Protein AF-A0A8T4PC53-F1 (afdb_monomer_lite)

pLDDT: mean 74.52, std 16.35, range [37.19, 90.88]

Structure (mmCIF, N/CA/C/O backbone):
data_AF-A0A8T4PC53-F1
#
_entry.id   AF-A0A8T4PC53-F1
#
loop_
_atom_site.group_PDB
_atom_site.id
_atom_site.type_symbol
_atom_site.label_atom_id
_atom_site.label_alt_id
_atom_site.label_comp_id
_atom_site.label_asym_id
_atom_site.label_entity_id
_atom_site.label_seq_id
_atom_site.pdbx_PDB_ins_code
_atom_site.Cartn_x
_atom_site.Cartn_y
_atom_site.Cartn_z
_atom_site.occupancy
_atom_site.B_iso_or_equiv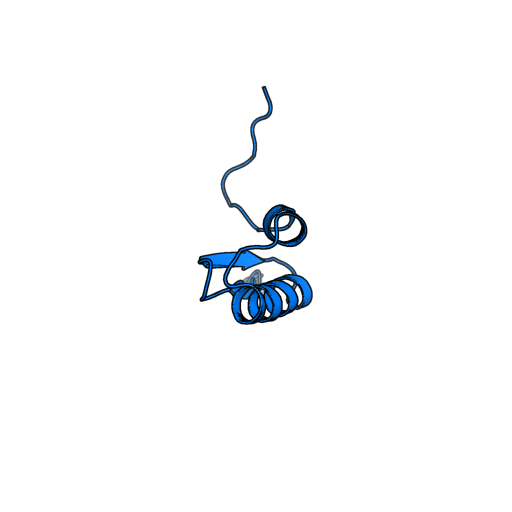
_atom_site.auth_seq_id
_atom_site.auth_comp_id
_atom_site.auth_asym_id
_atom_site.auth_atom_id
_atom_site.pdbx_PDB_model_num
ATOM 1 N N . MET A 1 1 ? 0.236 -6.614 -38.823 1.00 37.19 1 MET A N 1
ATOM 2 C CA . MET A 1 1 ? -0.519 -5.619 -38.026 1.00 37.19 1 MET A CA 1
ATOM 3 C C . MET A 1 1 ? -0.256 -5.898 -36.553 1.00 37.19 1 MET A C 1
ATOM 5 O O . MET A 1 1 ? -0.811 -6.851 -36.019 1.00 37.19 1 MET A O 1
ATOM 9 N N . VAL A 1 2 ? 0.666 -5.166 -35.925 1.00 42.78 2 VAL A N 1
ATOM 10 C CA . VAL A 1 2 ? 1.087 -5.435 -34.540 1.00 42.78 2 VAL A CA 1
ATOM 11 C C . VAL A 1 2 ? 0.107 -4.741 -33.593 1.00 42.78 2 VAL A C 1
ATOM 13 O O . VAL A 1 2 ? 0.036 -3.517 -33.546 1.00 42.78 2 VAL A O 1
ATOM 16 N N . LYS A 1 3 ? -0.721 -5.528 -32.898 1.00 54.06 3 LYS A N 1
ATOM 17 C CA . LYS A 1 3 ? -1.635 -5.055 -31.850 1.00 54.06 3 LYS A CA 1
ATOM 18 C C . LYS A 1 3 ? -0.873 -5.002 -30.526 1.00 54.06 3 LYS A C 1
ATOM 20 O O . LYS A 1 3 ? -0.817 -5.996 -29.809 1.00 54.06 3 LYS A O 1
ATOM 25 N N . GLU A 1 4 ? -0.327 -3.844 -30.180 1.00 52.59 4 GLU A N 1
ATOM 26 C CA . GLU A 1 4 ? 0.173 -3.576 -28.829 1.00 52.59 4 GLU A CA 1
ATOM 27 C C . GLU A 1 4 ? -0.932 -2.939 -27.987 1.00 52.59 4 GLU A C 1
ATOM 29 O O . GLU A 1 4 ? -1.172 -1.737 -28.027 1.00 52.59 4 GLU A O 1
ATOM 34 N N . ASN A 1 5 ? -1.625 -3.768 -27.206 1.00 56.75 5 ASN A N 1
ATOM 35 C CA . ASN A 1 5 ? -2.488 -3.295 -26.128 1.00 56.75 5 ASN A CA 1
ATOM 36 C C . ASN A 1 5 ? -1.698 -3.398 -24.820 1.00 56.75 5 ASN A C 1
ATOM 38 O O . ASN A 1 5 ? -1.691 -4.430 -24.144 1.00 56.75 5 ASN A O 1
ATOM 42 N N . LYS A 1 6 ? -0.966 -2.327 -24.506 1.00 50.84 6 LYS A N 1
ATOM 43 C CA . LYS A 1 6 ? -0.106 -2.185 -23.326 1.00 50.84 6 LYS A CA 1
ATOM 44 C C . LYS A 1 6 ? -0.980 -2.065 -22.066 1.00 50.84 6 LYS A C 1
ATOM 46 O O . LYS A 1 6 ? -1.177 -0.980 -21.532 1.00 50.84 6 LYS A O 1
ATOM 51 N N . LYS A 1 7 ? -1.561 -3.190 -21.625 1.00 54.97 7 LYS A N 1
ATOM 52 C CA . LYS A 1 7 ? -2.343 -3.316 -20.382 1.00 54.97 7 LYS A CA 1
ATOM 53 C C . LYS A 1 7 ? -1.475 -2.883 -19.202 1.00 54.97 7 LYS A C 1
ATOM 55 O O . LYS A 1 7 ? -0.631 -3.650 -18.740 1.00 54.97 7 LYS A O 1
ATOM 60 N N . MET A 1 8 ? -1.684 -1.666 -18.711 1.00 62.12 8 MET A N 1
ATOM 61 C CA . MET A 1 8 ? -1.158 -1.237 -17.420 1.00 62.12 8 MET A CA 1
ATOM 62 C C . MET A 1 8 ? -1.735 -2.172 -16.352 1.00 62.12 8 MET A C 1
ATOM 64 O O . MET A 1 8 ? -2.926 -2.125 -16.060 1.00 62.12 8 MET A O 1
ATOM 68 N N . LYS A 1 9 ? -0.911 -3.083 -15.826 1.00 71.19 9 LYS A N 1
ATOM 69 C CA . LYS A 1 9 ? -1.274 -3.920 -14.681 1.00 71.19 9 LYS A CA 1
ATOM 70 C C . LYS A 1 9 ? -1.136 -3.057 -13.435 1.00 71.19 9 LYS A C 1
ATOM 72 O O . LYS A 1 9 ? -0.027 -2.827 -12.972 1.00 71.19 9 LYS A O 1
ATOM 77 N N . PHE A 1 10 ? -2.253 -2.554 -12.937 1.00 79.31 10 PHE A N 1
ATOM 78 C CA . PHE A 1 10 ? -2.331 -1.946 -11.617 1.00 79.31 10 PHE A CA 1
ATOM 79 C C . PHE A 1 10 ? -2.938 -2.943 -10.636 1.00 79.31 10 PHE A C 1
ATOM 81 O O . PHE A 1 10 ? -3.801 -3.749 -10.985 1.00 79.31 10 PHE A O 1
ATOM 88 N N . HIS A 1 11 ? -2.453 -2.892 -9.406 1.00 83.94 11 HIS A N 1
ATOM 89 C CA . HIS A 1 11 ? -2.901 -3.718 -8.300 1.00 83.94 11 HIS A CA 1
ATOM 90 C C . HIS A 1 11 ? -3.699 -2.833 -7.352 1.00 83.94 11 HIS A C 1
ATOM 92 O O . HIS A 1 11 ? -3.173 -1.829 -6.880 1.00 83.94 11 HIS A O 1
ATOM 98 N N . TYR A 1 12 ? -4.959 -3.164 -7.088 1.00 78.12 12 TYR A N 1
ATOM 99 C CA . TYR A 1 12 ? -5.779 -2.415 -6.142 1.00 78.12 12 TYR A CA 1
ATOM 100 C C . TYR A 1 12 ? -5.929 -3.179 -4.830 1.00 78.12 12 TYR A C 1
ATOM 102 O O . TYR A 1 12 ? -5.971 -4.406 -4.813 1.00 78.12 12 TYR A O 1
ATOM 110 N N . CYS A 1 13 ? -5.973 -2.445 -3.724 1.00 81.62 13 CYS A N 1
ATOM 111 C CA . CYS A 1 13 ? -6.234 -3.010 -2.409 1.00 81.62 13 CYS A CA 1
ATOM 112 C C . CYS A 1 13 ? -7.745 -3.023 -2.156 1.00 81.62 13 CYS A C 1
ATOM 114 O O . CYS A 1 13 ? -8.378 -1.971 -2.160 1.00 81.62 13 CYS A O 1
ATOM 116 N N . GLU A 1 14 ? -8.326 -4.195 -1.899 1.00 80.38 14 GLU A N 1
ATOM 117 C CA . GLU A 1 14 ? -9.775 -4.361 -1.680 1.00 80.38 14 GLU A CA 1
ATOM 118 C C . GLU A 1 14 ? -10.267 -3.749 -0.360 1.00 80.38 14 GLU A C 1
ATOM 120 O O . GLU A 1 14 ? -11.447 -3.453 -0.209 1.00 80.38 14 GLU A O 1
ATOM 125 N N . GLN A 1 15 ? -9.366 -3.517 0.600 1.00 81.50 15 GLN A N 1
ATOM 126 C CA . GLN A 1 15 ? -9.720 -2.927 1.894 1.00 81.50 15 GLN A CA 1
ATOM 127 C C . GLN A 1 15 ? -9.929 -1.410 1.810 1.00 81.50 15 GLN A C 1
ATOM 129 O O . GLN A 1 15 ? -10.808 -0.866 2.472 1.00 81.50 15 GLN A O 1
ATOM 134 N N . CYS A 1 16 ? -9.119 -0.719 1.005 1.00 80.56 16 CYS A N 1
ATOM 135 C CA . CYS A 1 16 ? -9.134 0.742 0.900 1.00 80.56 16 CYS A CA 1
ATOM 136 C C . CYS A 1 16 ? -9.490 1.265 -0.497 1.00 80.56 16 CYS A C 1
ATOM 138 O O . CYS A 1 16 ? -9.551 2.476 -0.694 1.00 80.56 16 CYS A O 1
ATOM 140 N N . ASN A 1 17 ? -9.720 0.370 -1.462 1.00 78.44 17 ASN A N 1
ATOM 141 C CA . ASN A 1 17 ? -10.026 0.674 -2.864 1.00 78.44 17 ASN A CA 1
ATOM 142 C C . ASN A 1 17 ? -8.978 1.554 -3.575 1.00 78.44 17 ASN A C 1
ATOM 144 O O . ASN A 1 17 ? -9.271 2.216 -4.569 1.00 78.44 17 ASN A O 1
ATOM 148 N N . MET A 1 18 ? -7.733 1.554 -3.093 1.00 82.75 18 MET A N 1
ATOM 149 C CA . MET A 1 18 ? -6.630 2.292 -3.713 1.00 82.75 18 MET A CA 1
ATOM 150 C C . MET A 1 18 ? -5.944 1.434 -4.772 1.00 82.75 18 MET A C 1
ATOM 152 O O . MET A 1 18 ? -5.571 0.297 -4.490 1.00 82.75 18 MET A O 1
ATOM 156 N N . ALA A 1 19 ? -5.740 1.989 -5.968 1.00 84.69 19 ALA A N 1
ATOM 157 C CA . ALA A 1 19 ? -4.968 1.364 -7.039 1.00 84.69 19 ALA A CA 1
ATOM 158 C C . ALA A 1 19 ? -3.485 1.745 -6.946 1.00 84.69 19 ALA A C 1
ATOM 160 O O . ALA A 1 19 ? -3.153 2.887 -6.641 1.00 84.69 19 ALA A O 1
ATOM 161 N N . TYR A 1 20 ? -2.593 0.817 -7.269 1.00 86.12 20 TYR A N 1
ATOM 162 C CA . TYR A 1 20 ? -1.143 0.988 -7.233 1.00 86.12 20 TYR A CA 1
ATOM 163 C C . TYR A 1 20 ? -0.514 0.470 -8.523 1.00 86.12 20 TYR A C 1
ATOM 165 O O . TYR A 1 20 ? -0.922 -0.559 -9.058 1.00 86.12 20 TYR A O 1
ATOM 173 N N . ALA A 1 21 ? 0.504 1.175 -9.020 1.00 83.69 21 ALA A N 1
ATOM 174 C CA . ALA A 1 21 ? 1.288 0.721 -10.173 1.00 83.69 21 ALA A CA 1
ATOM 175 C C . ALA A 1 21 ? 2.189 -0.460 -9.813 1.00 83.69 21 ALA A C 1
ATOM 177 O O . ALA A 1 21 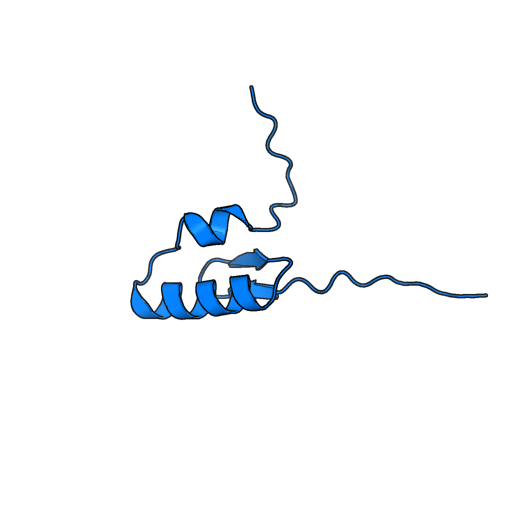? 2.496 -1.303 -10.648 1.00 83.69 21 ALA A O 1
ATOM 178 N N . ASP A 1 22 ? 2.622 -0.487 -8.556 1.00 85.94 22 ASP A N 1
ATOM 179 C CA . ASP A 1 22 ? 3.581 -1.444 -8.054 1.00 85.94 22 ASP A CA 1
ATOM 180 C C . ASP A 1 22 ? 2.877 -2.489 -7.188 1.00 85.94 22 ASP A C 1
ATOM 182 O O . ASP A 1 22 ? 2.129 -2.153 -6.262 1.00 85.94 22 ASP A O 1
ATOM 186 N N . ARG A 1 23 ? 3.127 -3.768 -7.480 1.00 85.62 23 ARG A N 1
ATOM 187 C CA . AR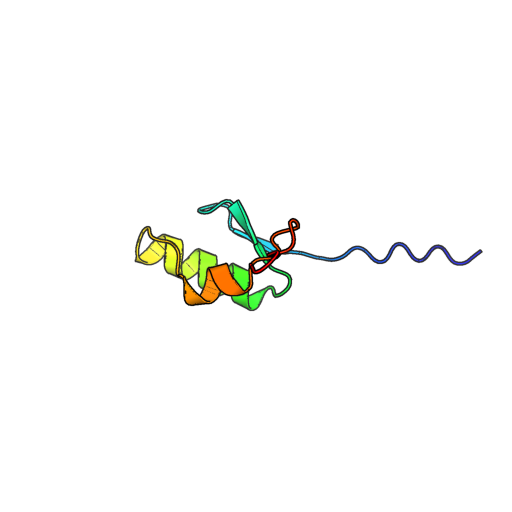G A 1 23 ? 2.565 -4.885 -6.713 1.00 85.62 23 ARG A CA 1
ATOM 188 C C . ARG A 1 23 ? 2.988 -4.829 -5.247 1.00 85.62 23 ARG A C 1
ATOM 190 O O . ARG A 1 23 ? 2.167 -5.120 -4.387 1.00 85.62 23 ARG A O 1
ATOM 197 N N . LYS A 1 24 ? 4.227 -4.425 -4.958 1.00 87.25 24 LYS A N 1
ATOM 198 C CA . LYS A 1 24 ? 4.757 -4.335 -3.593 1.00 87.25 24 LYS A CA 1
ATOM 199 C C . LYS A 1 24 ? 4.001 -3.293 -2.775 1.00 87.25 24 LYS A C 1
ATOM 201 O O . LYS A 1 24 ? 3.683 -3.538 -1.620 1.00 87.25 24 LYS A O 1
ATOM 206 N N . LYS A 1 25 ? 3.642 -2.156 -3.387 1.00 87.44 25 LYS A N 1
ATOM 207 C CA . LYS A 1 25 ? 2.816 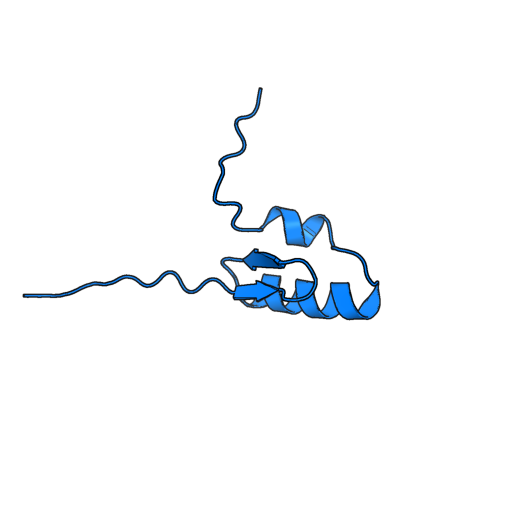-1.129 -2.729 1.00 87.44 25 LYS A CA 1
ATOM 208 C C . LYS A 1 25 ? 1.410 -1.637 -2.426 1.00 87.44 25 LYS A C 1
ATOM 210 O O . LYS A 1 25 ? 0.895 -1.350 -1.351 1.00 87.44 25 LYS A O 1
ATOM 215 N N . ALA A 1 26 ? 0.802 -2.389 -3.342 1.00 85.44 26 ALA A N 1
ATOM 216 C CA . ALA A 1 26 ? -0.499 -3.002 -3.092 1.00 85.44 26 ALA A CA 1
ATOM 217 C C . ALA A 1 26 ? -0.438 -4.057 -1.976 1.00 85.44 26 ALA A C 1
ATOM 219 O O . ALA A 1 26 ? -1.326 -4.083 -1.126 1.00 85.44 26 ALA A O 1
ATOM 220 N N . ASP A 1 27 ? 0.620 -4.868 -1.953 1.00 88.25 27 ASP A N 1
ATOM 221 C CA . ASP A 1 27 ? 0.857 -5.901 -0.941 1.00 88.25 27 ASP A CA 1
ATOM 222 C C . ASP A 1 27 ? 1.076 -5.286 0.453 1.00 88.25 27 ASP A C 1
ATOM 224 O O . ASP A 1 27 ? 0.302 -5.557 1.372 1.00 88.25 27 ASP A O 1
A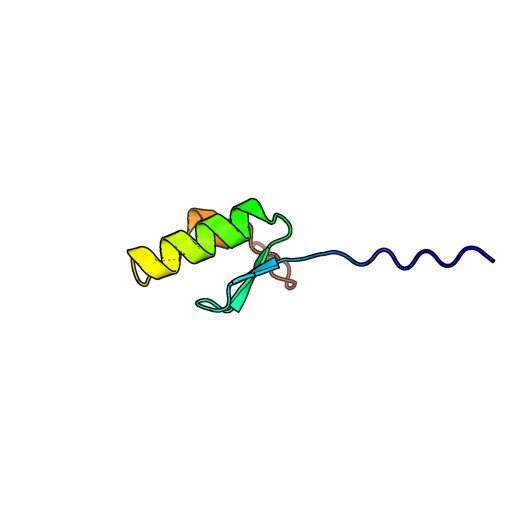TOM 228 N N . GLU A 1 28 ? 2.000 -4.320 0.572 1.00 88.81 28 GLU A N 1
ATOM 229 C CA . GLU A 1 28 ? 2.205 -3.547 1.806 1.00 88.81 28 GLU A CA 1
ATOM 230 C C . GLU A 1 28 ? 0.912 -2.838 2.245 1.00 88.81 28 GLU A C 1
ATOM 232 O O . GLU A 1 28 ? 0.622 -2.759 3.440 1.00 88.81 28 GLU A O 1
ATOM 237 N N . CYS A 1 29 ? 0.110 -2.322 1.300 1.00 88.25 29 CYS A N 1
ATOM 238 C CA . CYS A 1 29 ? -1.171 -1.702 1.629 1.00 88.25 29 CYS A CA 1
ATOM 239 C C . CYS A 1 29 ? -2.144 -2.713 2.242 1.00 88.25 29 CYS A C 1
ATOM 241 O O . CYS A 1 29 ? -2.837 -2.373 3.201 1.00 88.25 29 CYS A O 1
ATOM 243 N N . GLY A 1 30 ? -2.222 -3.923 1.686 1.00 88.00 30 GLY A N 1
ATOM 244 C CA . GLY A 1 30 ? -3.087 -4.993 2.175 1.00 88.00 30 GLY A CA 1
ATOM 245 C C . GLY A 1 30 ? -2.683 -5.457 3.572 1.00 88.00 30 GLY A C 1
ATOM 246 O O . GLY A 1 30 ? -3.523 -5.491 4.476 1.00 88.00 30 GLY A O 1
ATOM 247 N N . GLU A 1 31 ? -1.393 -5.732 3.776 1.00 90.69 31 GLU A N 1
ATOM 248 C CA . GLU A 1 31 ? -0.856 -6.142 5.078 1.00 90.69 31 GLU A CA 1
ATOM 249 C C . GLU A 1 31 ? -1.068 -5.066 6.144 1.00 90.69 31 GLU A C 1
ATOM 251 O O . GLU A 1 31 ? -1.547 -5.347 7.249 1.00 90.69 31 GLU A O 1
ATOM 256 N N . TRP A 1 32 ? -0.779 -3.809 5.800 1.00 90.88 32 TRP A N 1
ATOM 257 C CA . TRP A 1 32 ? -0.974 -2.686 6.706 1.00 90.88 32 TRP A CA 1
ATOM 258 C C . TRP A 1 32 ? -2.449 -2.498 7.062 1.00 90.88 32 TRP A C 1
ATOM 260 O O . TRP A 1 32 ? -2.788 -2.354 8.239 1.00 90.88 32 TRP A O 1
ATOM 270 N N . CYS A 1 33 ? -3.338 -2.536 6.066 1.00 88.88 33 CYS A N 1
ATOM 271 C CA . CYS A 1 33 ? -4.766 -2.349 6.294 1.00 88.88 33 CYS A CA 1
ATOM 272 C C . CYS A 1 33 ? -5.344 -3.476 7.164 1.00 88.88 33 CYS A C 1
ATOM 274 O O . CYS A 1 33 ? -6.140 -3.201 8.060 1.00 88.88 33 CYS A O 1
ATOM 276 N N . 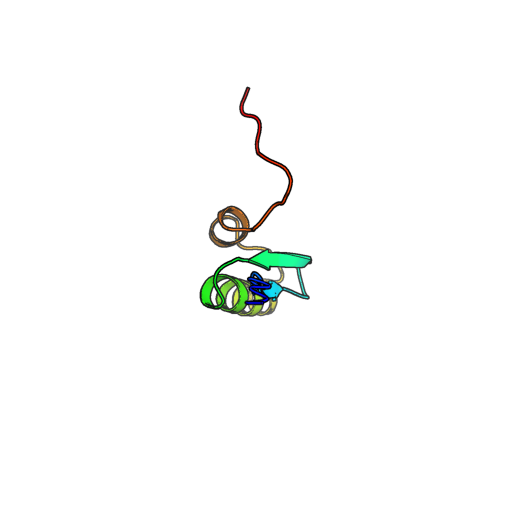LYS A 1 34 ? -4.882 -4.723 6.990 1.00 86.69 34 LYS A N 1
ATOM 277 C CA . LYS A 1 34 ? -5.282 -5.862 7.833 1.00 86.69 34 LYS A CA 1
ATOM 278 C C . LYS A 1 34 ? -4.776 -5.733 9.273 1.00 86.69 34 LYS A C 1
ATOM 280 O O . LYS A 1 34 ? -5.505 -6.063 10.206 1.00 86.69 34 LYS A O 1
ATOM 285 N N . LYS A 1 35 ? -3.545 -5.248 9.461 1.00 90.31 35 LYS A N 1
ATOM 286 C CA . LYS A 1 35 ? -2.901 -5.135 10.779 1.00 90.31 35 LYS A CA 1
ATOM 287 C C . LYS A 1 35 ? -3.405 -3.946 11.598 1.00 90.31 35 LYS A C 1
ATOM 289 O O . LYS A 1 35 ? -3.663 -4.095 12.787 1.00 90.31 35 LYS A O 1
ATOM 294 N N . TYR A 1 36 ? -3.539 -2.778 10.973 1.00 87.94 36 TYR A N 1
ATOM 295 C CA . TYR A 1 36 ? -3.852 -1.520 11.660 1.00 87.94 36 TYR A CA 1
ATOM 296 C C . TYR A 1 36 ? -5.295 -1.046 11.455 1.00 87.94 36 TYR A C 1
ATOM 298 O O . TYR A 1 36 ? -5.686 -0.058 12.072 1.00 87.94 36 TYR A O 1
ATOM 306 N N . LYS A 1 37 ? -6.078 -1.699 10.577 1.00 84.44 37 LYS A N 1
ATOM 307 C CA . LYS A 1 37 ? -7.417 -1.241 10.144 1.00 84.44 37 LYS A CA 1
ATOM 308 C C . LYS A 1 37 ? -7.441 0.227 9.697 1.00 84.44 37 LYS A C 1
ATOM 310 O O . LYS A 1 37 ? -8.447 0.916 9.816 1.00 84.44 37 LYS A O 1
ATOM 315 N N . SER A 1 38 ? -6.311 0.716 9.200 1.00 82.19 38 SER A N 1
ATOM 316 C CA . SER A 1 38 ? -6.111 2.096 8.773 1.00 82.19 38 SER A CA 1
ATOM 317 C C . SER A 1 38 ? -5.229 2.102 7.534 1.00 82.19 38 SER A C 1
ATOM 319 O O . SER A 1 38 ? -4.464 1.166 7.324 1.00 82.19 38 SER A O 1
ATOM 321 N N . CYS A 1 39 ? -5.325 3.132 6.697 1.00 83.62 39 CYS A N 1
ATOM 322 C CA . CYS A 1 39 ? -4.513 3.246 5.488 1.00 83.62 39 CYS A CA 1
ATOM 323 C C . CYS A 1 39 ? -3.179 3.930 5.791 1.00 83.62 39 CYS A C 1
ATOM 325 O O . CYS A 1 39 ? -3.144 4.997 6.402 1.00 83.62 39 CYS A O 1
ATOM 327 N N . ASN A 1 40 ? -2.070 3.368 5.308 1.00 84.56 40 ASN A N 1
ATOM 328 C CA . ASN A 1 40 ? -0.774 4.023 5.438 1.00 84.56 40 ASN A CA 1
ATOM 329 C C . ASN A 1 40 ? -0.681 5.208 4.461 1.00 84.56 40 ASN A C 1
ATOM 331 O O . ASN A 1 40 ? -0.688 5.028 3.238 1.00 84.56 40 ASN A O 1
ATOM 335 N N . LEU A 1 41 ? -0.549 6.425 4.992 1.00 82.88 41 LEU A N 1
ATOM 336 C CA . LEU A 1 41 ? -0.373 7.653 4.204 1.00 82.88 41 LEU A CA 1
ATOM 337 C C . LEU A 1 41 ? 0.857 7.596 3.284 1.00 82.88 41 LEU A C 1
ATOM 339 O O . LEU A 1 41 ? 0.854 8.159 2.192 1.00 82.88 41 LEU A O 1
ATOM 343 N N . ASN A 1 42 ? 1.906 6.882 3.691 1.00 85.25 42 ASN A N 1
ATOM 344 C CA . ASN A 1 42 ? 3.118 6.727 2.896 1.00 85.25 42 ASN A CA 1
ATOM 345 C C . ASN A 1 42 ? 2.895 5.813 1.682 1.00 85.25 42 ASN A C 1
ATOM 347 O O . ASN A 1 42 ? 3.498 6.025 0.638 1.00 85.25 42 ASN A O 1
ATOM 351 N N . ILE A 1 43 ? 1.997 4.826 1.785 1.00 85.62 43 ILE A N 1
ATOM 352 C CA . ILE A 1 43 ? 1.651 3.928 0.675 1.00 85.62 43 ILE A CA 1
ATOM 353 C C . ILE A 1 43 ? 0.636 4.604 -0.246 1.00 85.62 43 ILE A C 1
ATOM 355 O O . ILE A 1 43 ? 0.850 4.661 -1.453 1.00 85.62 43 ILE A O 1
ATOM 359 N N . THR A 1 44 ? -0.426 5.187 0.315 1.00 82.56 44 THR A N 1
ATOM 360 C CA . THR A 1 44 ? -1.474 5.906 -0.438 1.00 82.56 44 THR A CA 1
ATOM 361 C C . THR A 1 44 ? -0.940 7.085 -1.260 1.00 82.56 44 THR A C 1
ATOM 363 O O . THR A 1 44 ? -1.491 7.358 -2.323 1.00 82.56 44 THR A O 1
ATOM 366 N N . LYS A 1 45 ? 0.181 7.716 -0.874 1.00 83.56 45 LYS A N 1
ATOM 367 C CA . LYS A 1 45 ? 0.902 8.701 -1.713 1.00 83.56 45 LYS A CA 1
ATOM 368 C C . LYS A 1 45 ? 1.369 8.155 -3.066 1.00 83.56 45 LYS A C 1
ATOM 370 O O . LYS A 1 45 ? 1.505 8.925 -4.009 1.00 83.56 45 LYS A O 1
ATOM 375 N N . HIS A 1 46 ? 1.614 6.850 -3.164 1.00 82.94 46 HIS A N 1
ATOM 376 C CA . HIS A 1 46 ? 1.970 6.172 -4.413 1.00 82.94 46 HIS A CA 1
ATOM 377 C C . HIS A 1 46 ? 0.759 5.549 -5.114 1.00 82.94 46 HIS A C 1
ATOM 379 O O . HIS A 1 46 ? 0.934 4.775 -6.059 1.00 82.94 46 HIS A O 1
ATOM 385 N N . SER A 1 47 ? -0.460 5.833 -4.643 1.00 84.12 47 SER A N 1
ATOM 386 C CA . SER A 1 47 ? -1.655 5.380 -5.340 1.00 84.12 47 SER A CA 1
ATOM 387 C C . SER A 1 47 ? -1.732 6.027 -6.721 1.00 84.12 47 SER A C 1
ATOM 389 O O . SER A 1 47 ? -1.424 7.206 -6.914 1.00 84.12 47 SER A O 1
ATOM 391 N N . LEU A 1 48 ? -2.155 5.233 -7.695 1.00 77.00 48 LEU A N 1
ATOM 392 C CA . LEU A 1 48 ? -2.541 5.686 -9.018 1.00 77.00 48 LEU A CA 1
ATOM 393 C C . LEU A 1 48 ? -3.892 6.397 -8.913 1.00 77.00 48 LEU A C 1
ATOM 395 O O . LEU A 1 48 ? -4.923 5.886 -9.346 1.00 77.00 48 LEU A O 1
ATOM 399 N N . SER A 1 49 ? -3.904 7.583 -8.309 1.00 65.25 49 SER A N 1
ATOM 400 C CA . SER A 1 49 ? -5.051 8.473 -8.434 1.00 65.25 49 SER A CA 1
ATOM 401 C C . SER A 1 49 ? -5.064 9.018 -9.861 1.00 65.25 49 SER A C 1
ATOM 403 O O . SER A 1 49 ? -4.214 9.819 -10.246 1.00 65.25 49 SER A O 1
ATOM 405 N N . LEU A 1 50 ? -6.031 8.575 -10.666 1.00 57.62 50 LEU A N 1
ATOM 406 C CA . LEU A 1 50 ? -6.217 9.014 -12.057 1.00 57.62 50 LEU A CA 1
ATOM 407 C C . LEU A 1 50 ? -6.606 10.499 -12.191 1.00 57.62 50 LEU A C 1
ATOM 409 O O . LEU A 1 50 ? -6.755 10.995 -13.306 1.00 57.62 50 LEU A O 1
ATOM 413 N N . LYS A 1 51 ? -6.755 11.241 -11.086 1.00 43.62 51 LYS A N 1
ATOM 414 C CA . LYS A 1 51 ? -6.970 12.689 -11.114 1.00 43.62 51 LYS A CA 1
ATOM 415 C C . LYS A 1 51 ? -5.740 13.399 -10.575 1.00 43.62 51 LYS A C 1
ATOM 417 O O . LYS A 1 51 ? -5.450 13.360 -9.382 1.00 43.62 51 LYS A O 1
ATOM 422 N N . GLY A 1 52 ? -5.033 14.048 -11.499 1.00 47.94 52 GLY A N 1
ATOM 423 C CA . GLY A 1 52 ? -3.868 14.867 -11.223 1.00 47.94 52 GLY A CA 1
ATOM 424 C C . GLY A 1 52 ? -4.088 15.802 -10.040 1.00 47.94 52 GLY A C 1
ATOM 425 O O . GLY A 1 52 ? -5.046 16.574 -10.000 1.00 47.94 52 GLY A O 1
ATOM 426 N N . GLY A 1 53 ? -3.149 15.759 -9.099 1.00 43.38 53 GLY A N 1
ATOM 427 C CA . GLY A 1 53 ? -2.972 16.833 -8.140 1.00 43.38 53 GLY A CA 1
ATOM 428 C C . GLY A 1 53 ? -2.563 18.097 -8.888 1.00 43.38 53 GLY A C 1
ATOM 429 O O . GLY A 1 53 ? -1.376 18.339 -9.103 1.00 43.38 53 GLY A O 1
ATOM 430 N N . LYS A 1 54 ? -3.535 18.928 -9.280 1.00 42.66 54 LYS A N 1
ATOM 431 C CA . LYS A 1 54 ? -3.258 20.353 -9.444 1.00 42.66 54 LYS A CA 1
ATOM 432 C C . LYS A 1 54 ? -2.965 20.897 -8.050 1.00 42.66 54 LYS A C 1
ATOM 434 O O . LYS A 1 54 ? -3.869 21.144 -7.263 1.00 42.66 54 LYS A O 1
ATOM 439 N N . LYS A 1 55 ? -1.671 21.054 -7.775 1.00 48.41 55 LYS A N 1
ATOM 440 C CA . LYS A 1 55 ? -1.155 22.091 -6.885 1.00 48.41 55 LYS A CA 1
ATOM 441 C C . LYS A 1 55 ? -1.784 23.429 -7.290 1.00 48.41 55 LYS A C 1
ATOM 443 O O . LYS A 1 55 ? -1.652 23.810 -8.456 1.00 48.41 55 LYS A O 1
ATOM 448 N N . LYS A 1 56 ? -2.399 24.133 -6.349 1.00 41.28 56 LYS A N 1
ATOM 449 C CA . LYS A 1 56 ? -2.224 25.575 -6.158 1.00 41.28 56 LYS A CA 1
ATOM 450 C C . LYS A 1 56 ? -2.723 25.956 -4.778 1.00 41.28 56 LYS A C 1
ATOM 452 O O . LYS A 1 56 ? -3.832 25.501 -4.434 1.00 41.28 56 LYS A O 1
#

Sequence (56 aa):
MVKENKKMKFHYCEQCNMAYADRKKADECGEWCKKYKSCNLNITKHSLSLKGGKKK

Secondary structure (DSSP, 8-state):
----------EE-TTT--EESSHHHHHHHHHHHHHHSS--HHHHTTB--SS-----

Foldseek 3Di:
DDDDPPPQDWAAAPLVRFTASDPVLNVVQNVCCVVPVDGDPVSSVRTPPVDDPPDD

Radius of gyration: 13.82 Å; chains: 1; bounding box: 15×32×50 Å